Protein AF-A0A7V9I0N1-F1 (afdb_monomer_lite)

Sequence (93 aa):
MTLDVRLPSGRTALLSGRVVADDASPLADVNVSLRSAEPRLHLLHGGARADREGRFLLQDVAPGRYQLVAEEVVPVAGPRGRRQPGRTGWSEV

Structure (mmCIF, N/CA/C/O backbone):
data_AF-A0A7V9I0N1-F1
#
_entry.id   AF-A0A7V9I0N1-F1
#
loop_
_atom_site.group_PDB
_atom_site.id
_atom_site.type_symbol
_atom_site.label_atom_id
_atom_site.label_alt_id
_atom_site.label_comp_id
_atom_site.label_asym_id
_atom_site.label_entity_id
_atom_site.label_seq_id
_atom_site.pdbx_PDB_ins_code
_atom_site.Cartn_x
_atom_site.Cartn_y
_atom_site.Cartn_z
_atom_site.occupancy
_atom_site.B_iso_or_equiv
_atom_site.auth_seq_id
_atom_site.auth_comp_id
_atom_site.auth_asym_id
_atom_site.auth_atom_id
_atom_site.pdbx_PDB_model_num
ATOM 1 N N . MET A 1 1 ? -0.141 4.592 -10.086 1.00 80.88 1 MET A N 1
ATOM 2 C CA . MET A 1 1 ? -1.617 4.598 -10.235 1.00 80.88 1 MET A CA 1
ATOM 3 C C . MET A 1 1 ? -2.285 4.669 -8.866 1.00 80.88 1 MET A C 1
ATOM 5 O O . MET A 1 1 ? -1.660 4.248 -7.896 1.00 80.88 1 MET A O 1
ATOM 9 N N . THR A 1 2 ? -3.528 5.156 -8.789 1.00 84.94 2 THR A N 1
ATOM 10 C CA . THR A 1 2 ? -4.298 5.230 -7.533 1.00 84.94 2 THR A CA 1
ATOM 11 C C . THR A 1 2 ? -5.714 4.691 -7.732 1.00 84.94 2 THR A C 1
ATOM 13 O O . THR A 1 2 ? -6.313 4.944 -8.774 1.00 84.94 2 THR A O 1
ATOM 16 N N . LEU A 1 3 ? -6.248 3.974 -6.742 1.00 87.50 3 LEU A N 1
ATOM 17 C CA . LEU A 1 3 ? -7.607 3.426 -6.726 1.00 87.50 3 LEU A CA 1
ATOM 18 C C . LEU A 1 3 ? -8.273 3.676 -5.366 1.00 87.50 3 LEU A C 1
ATOM 20 O O . LEU A 1 3 ? -7.668 3.416 -4.329 1.00 87.50 3 LEU A O 1
ATOM 24 N N . ASP A 1 4 ? -9.528 4.121 -5.353 1.00 88.19 4 ASP A N 1
ATOM 25 C CA . ASP A 1 4 ? -10.302 4.265 -4.117 1.00 88.19 4 ASP A CA 1
ATOM 26 C C . ASP A 1 4 ? -10.904 2.927 -3.673 1.00 88.19 4 ASP A C 1
ATOM 28 O O . ASP A 1 4 ? -11.636 2.267 -4.411 1.00 88.19 4 ASP A O 1
ATOM 32 N N . VAL A 1 5 ? -10.627 2.545 -2.429 1.00 86.75 5 VAL A N 1
ATOM 33 C CA . VAL A 1 5 ? -11.102 1.305 -1.813 1.00 86.75 5 VAL A CA 1
ATOM 34 C C . VAL A 1 5 ? -11.867 1.642 -0.538 1.00 86.75 5 VAL A C 1
ATOM 36 O O . VAL A 1 5 ? -11.422 2.428 0.301 1.00 86.75 5 VAL A O 1
ATOM 39 N N . ARG A 1 6 ? -13.047 1.037 -0.377 1.00 88.94 6 ARG A N 1
ATOM 40 C CA . ARG A 1 6 ? -13.860 1.156 0.837 1.00 88.94 6 ARG A CA 1
ATOM 41 C C . ARG A 1 6 ? -13.969 -0.203 1.495 1.00 88.94 6 ARG A C 1
ATOM 43 O O . ARG A 1 6 ? -14.466 -1.142 0.879 1.00 88.94 6 ARG A O 1
ATOM 50 N N . LEU A 1 7 ? -13.526 -0.286 2.740 1.00 85.69 7 LEU A N 1
ATOM 51 C CA . LEU A 1 7 ? -13.609 -1.508 3.522 1.00 85.69 7 LEU A CA 1
ATOM 52 C C . LEU A 1 7 ? -14.807 -1.439 4.475 1.00 85.69 7 LEU A C 1
ATOM 54 O O . LEU A 1 7 ? -15.013 -0.401 5.113 1.00 85.69 7 LEU A O 1
ATOM 58 N N . PRO A 1 8 ? -15.617 -2.511 4.555 1.00 83.94 8 PRO A N 1
ATOM 59 C CA . PRO A 1 8 ? -16.807 -2.541 5.393 1.00 83.94 8 PRO A CA 1
ATOM 60 C C . PRO A 1 8 ? -16.442 -2.456 6.877 1.00 83.94 8 PRO A C 1
ATOM 62 O O . PRO A 1 8 ? -15.413 -2.967 7.314 1.00 83.94 8 PRO A O 1
ATOM 65 N N . SER A 1 9 ? -17.312 -1.817 7.657 1.00 75.38 9 SER A N 1
ATOM 66 C CA . SER A 1 9 ? -17.175 -1.689 9.109 1.00 75.38 9 SER A CA 1
ATOM 67 C C . SER A 1 9 ? -17.168 -3.061 9.795 1.00 75.38 9 SER A C 1
ATOM 69 O O . SER A 1 9 ? -17.981 -3.921 9.463 1.00 75.38 9 SER A O 1
ATOM 71 N N . GLY A 1 10 ? -16.272 -3.262 10.769 1.00 81.44 10 GLY A N 1
ATOM 72 C CA . GLY A 1 10 ? -16.182 -4.506 11.536 1.00 81.44 10 GLY A CA 1
ATOM 73 C C . GLY A 1 10 ? -14.744 -4.924 11.836 1.00 81.44 10 GLY A C 1
ATOM 74 O O . GLY A 1 10 ? -14.059 -4.275 12.622 1.00 81.44 10 GLY A O 1
ATOM 75 N N . ARG A 1 11 ? -14.312 -6.041 11.243 1.00 82.88 11 ARG A N 1
ATOM 76 C CA . ARG A 1 11 ? -12.974 -6.624 11.433 1.00 82.88 11 ARG A CA 1
ATOM 77 C C . ARG A 1 11 ? -11.973 -6.069 10.426 1.00 82.88 11 ARG A C 1
ATOM 79 O O . ARG A 1 11 ? -12.362 -5.496 9.411 1.00 82.88 11 ARG A O 1
ATOM 86 N N . THR A 1 12 ? -10.692 -6.287 10.700 1.00 83.88 12 THR A N 1
ATOM 87 C CA . THR A 1 12 ? -9.656 -6.088 9.693 1.00 83.88 12 THR A CA 1
ATOM 88 C C . THR A 1 12 ? -9.913 -6.973 8.473 1.00 83.88 12 THR A C 1
ATOM 90 O O . THR A 1 12 ? -10.409 -8.098 8.581 1.00 83.88 12 THR A O 1
ATOM 93 N N . ALA A 1 13 ? -9.611 -6.434 7.298 1.00 87.81 13 ALA A N 1
ATOM 94 C CA . ALA A 1 13 ? -9.769 -7.092 6.017 1.00 87.81 13 ALA A CA 1
ATOM 95 C C . ALA A 1 13 ? -8.412 -7.519 5.452 1.00 87.81 13 ALA A C 1
ATOM 97 O O . ALA A 1 13 ? -7.365 -6.944 5.757 1.00 87.81 13 ALA A O 1
ATOM 98 N N . LEU A 1 14 ? -8.464 -8.521 4.581 1.00 89.75 14 LEU A N 1
ATOM 99 C CA . LEU A 1 14 ? -7.340 -8.973 3.779 1.00 89.75 14 LEU A CA 1
ATOM 100 C C . LEU A 1 14 ? -7.554 -8.481 2.348 1.00 89.75 14 LEU A C 1
ATOM 102 O O . LEU A 1 14 ? -8.535 -8.848 1.701 1.00 89.75 14 LEU A O 1
ATOM 106 N N . LEU A 1 15 ? -6.653 -7.628 1.868 1.00 89.94 15 LEU A N 1
ATOM 107 C CA . LEU A 1 15 ? -6.702 -7.075 0.521 1.00 89.94 15 LEU A CA 1
ATOM 108 C C . LEU A 1 15 ? -5.628 -7.751 -0.325 1.00 89.94 15 LEU A C 1
ATOM 110 O O . LEU A 1 15 ? -4.436 -7.620 -0.064 1.00 89.94 15 LEU A O 1
ATOM 114 N N . SER A 1 16 ? -6.059 -8.473 -1.351 1.00 92.38 16 SER A N 1
ATOM 115 C CA . SER A 1 16 ? -5.168 -9.094 -2.326 1.00 92.38 16 SER A CA 1
ATOM 116 C C . SER A 1 16 ? -5.516 -8.617 -3.724 1.00 92.38 16 SER A C 1
ATOM 118 O O . SER A 1 16 ? -6.653 -8.231 -4.001 1.00 92.38 16 SER A O 1
ATOM 120 N N . GLY A 1 17 ? -4.526 -8.625 -4.603 1.00 92.00 17 GLY A N 1
ATOM 121 C CA . GLY A 1 17 ? -4.722 -8.223 -5.982 1.00 92.00 17 GLY A CA 1
ATOM 122 C C . GLY A 1 17 ? -3.505 -8.516 -6.834 1.00 92.00 17 GLY A C 1
ATOM 123 O O . GLY A 1 17 ? -2.518 -9.091 -6.370 1.00 92.00 17 GLY A O 1
ATOM 124 N N . ARG A 1 18 ? -3.597 -8.115 -8.099 1.00 93.50 18 ARG A N 1
ATOM 125 C CA . ARG A 1 18 ? -2.511 -8.209 -9.066 1.00 93.50 18 ARG A CA 1
ATOM 126 C C . ARG A 1 18 ? -2.324 -6.865 -9.754 1.00 93.50 18 ARG A C 1
ATOM 128 O O . ARG A 1 18 ? -3.297 -6.263 -10.196 1.00 93.50 18 ARG A O 1
ATOM 135 N N . VAL A 1 19 ? -1.078 -6.428 -9.848 1.00 91.88 19 VAL A N 1
ATOM 136 C CA . VAL A 1 19 ? -0.657 -5.282 -10.643 1.00 91.88 19 VAL A CA 1
ATOM 137 C C . VAL A 1 19 ? -0.277 -5.775 -12.033 1.00 91.88 19 VAL A C 1
ATOM 139 O O . VAL A 1 19 ? 0.528 -6.698 -12.182 1.00 91.88 19 VAL A O 1
ATOM 142 N N . VAL A 1 20 ? -0.878 -5.162 -13.044 1.00 92.75 20 VAL A N 1
ATOM 143 C CA . VAL A 1 20 ? -0.600 -5.423 -14.457 1.00 92.75 20 VAL A CA 1
ATOM 144 C C . VAL A 1 20 ? -0.347 -4.103 -15.176 1.00 92.75 20 VAL A C 1
ATOM 146 O O . VAL A 1 20 ? -0.855 -3.066 -14.745 1.00 92.75 20 VAL A O 1
ATOM 149 N N . ALA A 1 21 ? 0.445 -4.143 -16.242 1.00 89.19 21 ALA A N 1
ATOM 150 C CA . ALA A 1 21 ? 0.585 -3.040 -17.184 1.00 89.19 21 ALA A CA 1
ATOM 151 C C . ALA A 1 21 ? -0.605 -2.992 -18.162 1.00 89.19 21 ALA A C 1
ATOM 153 O O . ALA A 1 21 ? -1.468 -3.874 -18.157 1.00 89.19 21 ALA A O 1
ATOM 154 N N . ASP A 1 22 ? -0.635 -1.973 -19.024 1.00 89.62 22 ASP A N 1
ATOM 155 C CA . ASP A 1 22 ? -1.705 -1.774 -20.015 1.00 89.62 22 ASP A CA 1
ATOM 156 C C . ASP A 1 22 ? -1.805 -2.927 -21.031 1.00 89.62 22 ASP A C 1
ATOM 158 O O . ASP A 1 22 ? -2.883 -3.216 -21.546 1.00 89.62 22 ASP A O 1
ATOM 162 N N . ASP A 1 23 ? -0.698 -3.627 -21.286 1.00 92.50 23 ASP A N 1
ATOM 163 C CA . ASP A 1 23 ? -0.634 -4.826 -22.132 1.00 92.50 23 ASP A CA 1
ATOM 164 C C . ASP A 1 23 ? -0.995 -6.127 -21.383 1.00 92.50 23 ASP A C 1
ATOM 166 O O . ASP A 1 23 ? -0.811 -7.227 -21.906 1.00 92.50 23 ASP A O 1
ATOM 170 N N . ALA A 1 24 ? -1.511 -6.006 -20.156 1.00 90.19 24 ALA A N 1
ATOM 171 C CA . ALA A 1 24 ? -1.824 -7.088 -19.226 1.00 90.19 24 ALA A CA 1
ATOM 172 C C . ALA A 1 24 ? -0.615 -7.912 -18.736 1.00 90.19 24 ALA A C 1
ATOM 174 O O . ALA A 1 24 ? -0.806 -8.934 -18.064 1.00 90.19 24 ALA A O 1
ATOM 175 N N . SER A 1 25 ? 0.621 -7.478 -19.002 1.00 92.56 25 SER A N 1
ATOM 176 C CA . SER A 1 25 ? 1.808 -8.116 -18.432 1.00 92.56 25 SER A CA 1
ATOM 177 C C . SER A 1 25 ? 1.895 -7.873 -16.914 1.00 92.56 25 SER A C 1
ATOM 179 O O . SER A 1 25 ? 1.527 -6.798 -16.430 1.00 92.56 25 SER A O 1
ATOM 181 N N . PRO A 1 26 ? 2.325 -8.867 -16.114 1.00 93.00 26 PRO A N 1
ATOM 182 C CA . PRO A 1 26 ? 2.459 -8.697 -14.672 1.00 93.00 26 PRO A CA 1
ATOM 183 C C . PRO A 1 26 ? 3.618 -7.754 -14.340 1.00 93.00 26 PRO A C 1
ATOM 185 O O . PRO A 1 26 ? 4.721 -7.909 -14.862 1.00 93.00 26 PRO A O 1
ATOM 188 N N . LEU A 1 27 ? 3.381 -6.819 -13.418 1.00 91.44 27 LEU A N 1
ATOM 189 C CA . LEU A 1 27 ? 4.410 -5.893 -12.950 1.00 91.44 27 LEU A CA 1
ATOM 190 C C . LEU A 1 27 ? 4.956 -6.328 -11.591 1.00 91.44 27 LEU A C 1
ATOM 192 O O . LEU A 1 27 ? 4.268 -6.245 -10.573 1.00 91.44 27 LEU A O 1
ATOM 196 N N . ALA A 1 28 ? 6.210 -6.773 -11.592 1.00 91.69 28 ALA A N 1
ATOM 197 C CA . ALA A 1 28 ? 6.956 -7.104 -10.387 1.00 91.69 28 ALA A CA 1
ATOM 198 C C . ALA A 1 28 ? 7.556 -5.856 -9.731 1.00 91.69 28 ALA A C 1
ATOM 200 O O . ALA A 1 28 ? 7.698 -4.815 -10.368 1.00 91.69 28 ALA A O 1
ATOM 201 N N . ASP A 1 29 ? 7.942 -5.969 -8.458 1.00 88.62 29 ASP A N 1
ATOM 202 C CA . ASP A 1 29 ? 8.678 -4.923 -7.731 1.00 88.62 29 ASP A CA 1
ATOM 203 C C . ASP A 1 29 ? 7.950 -3.575 -7.585 1.00 88.62 29 ASP A C 1
ATOM 205 O O . ASP A 1 29 ? 8.532 -2.565 -7.183 1.00 88.62 29 ASP A O 1
ATOM 209 N N . VAL A 1 30 ? 6.640 -3.576 -7.815 1.00 91.56 30 VAL A N 1
ATOM 210 C CA . VAL A 1 30 ? 5.761 -2.438 -7.556 1.00 91.56 30 VAL A CA 1
ATOM 211 C C . VAL A 1 30 ? 5.456 -2.361 -6.064 1.00 91.56 30 VAL A C 1
ATOM 213 O O . VAL A 1 30 ? 5.041 -3.348 -5.452 1.00 91.56 30 VAL A O 1
ATOM 216 N N . ASN A 1 31 ? 5.636 -1.184 -5.468 1.00 92.00 31 ASN A N 1
ATOM 217 C CA . ASN A 1 31 ? 5.197 -0.913 -4.106 1.00 92.00 31 ASN A CA 1
ATOM 218 C C . ASN A 1 31 ? 3.710 -0.555 -4.117 1.00 92.00 31 ASN A C 1
ATOM 220 O O . ASN A 1 31 ? 3.299 0.429 -4.732 1.00 92.00 31 ASN A O 1
ATOM 224 N N . VAL A 1 32 ? 2.905 -1.352 -3.423 1.00 92.06 32 VAL A N 1
ATOM 225 C CA . VAL A 1 32 ? 1.473 -1.123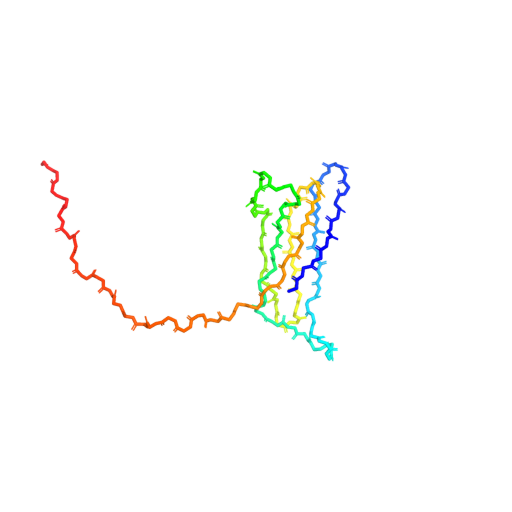 -3.246 1.00 92.06 32 VAL A CA 1
ATOM 226 C C . VAL A 1 32 ? 1.244 -0.670 -1.812 1.00 92.06 32 VAL A C 1
ATOM 228 O O . VAL A 1 32 ? 1.546 -1.405 -0.879 1.00 92.06 32 VAL A O 1
ATOM 231 N N . SER A 1 33 ? 0.710 0.532 -1.618 1.00 90.56 33 SER A N 1
ATOM 232 C CA . SER A 1 33 ? 0.483 1.127 -0.298 1.00 90.56 33 SER A CA 1
ATOM 233 C C . SER A 1 33 ? -0.954 1.599 -0.119 1.00 90.56 33 SER A C 1
ATOM 235 O O . SER A 1 33 ? -1.603 2.044 -1.065 1.00 90.56 33 SER A O 1
ATOM 237 N N . LEU A 1 34 ? -1.454 1.519 1.114 1.00 89.12 34 LEU A N 1
ATOM 238 C CA . LEU A 1 34 ? -2.759 2.056 1.494 1.00 89.12 34 LEU A CA 1
ATOM 239 C C . LEU A 1 34 ? -2.587 3.381 2.228 1.00 89.12 34 LEU A C 1
ATOM 241 O O . LEU A 1 34 ? -1.946 3.452 3.279 1.00 89.12 34 LEU A O 1
ATOM 245 N N . ARG A 1 35 ? -3.202 4.431 1.690 1.00 88.06 35 ARG A N 1
ATOM 246 C CA . ARG A 1 35 ? -3.249 5.765 2.295 1.00 88.06 35 ARG A CA 1
ATOM 247 C C . ARG A 1 35 ? -4.669 6.048 2.756 1.00 88.06 35 ARG A C 1
ATOM 249 O O . ARG A 1 35 ? -5.611 5.763 2.023 1.00 88.06 35 ARG A O 1
ATOM 256 N N . SER A 1 36 ? -4.842 6.592 3.958 1.00 82.88 36 SER A N 1
ATOM 257 C CA . SER A 1 36 ? -6.173 7.023 4.398 1.00 82.88 36 SER A CA 1
ATOM 258 C C . SER A 1 36 ? -6.718 8.096 3.455 1.00 82.88 36 SER A C 1
ATOM 260 O O . SER A 1 36 ? -5.999 9.028 3.093 1.00 82.88 36 SER A O 1
ATOM 262 N N . ALA A 1 37 ? -7.991 7.979 3.080 1.00 78.50 37 ALA A N 1
ATOM 263 C CA . ALA A 1 37 ? -8.684 9.016 2.320 1.00 78.50 37 ALA A CA 1
ATOM 264 C C . ALA A 1 37 ? -9.024 10.244 3.191 1.00 78.50 37 ALA A C 1
ATOM 266 O O . ALA A 1 37 ? -9.526 11.241 2.676 1.00 78.50 37 ALA A O 1
ATOM 267 N N . GLU A 1 38 ? -8.775 10.189 4.505 1.00 72.12 38 GLU A N 1
ATOM 268 C CA . GLU A 1 38 ? -8.931 11.330 5.405 1.00 72.12 38 GLU A CA 1
ATOM 269 C C . GLU A 1 38 ? -7.693 12.239 5.351 1.00 72.12 38 GLU A C 1
ATOM 271 O O . GLU A 1 38 ? -6.629 11.859 5.846 1.00 72.12 38 GLU A O 1
ATOM 276 N N . PRO A 1 39 ? -7.814 13.478 4.827 1.00 59.06 39 PRO A N 1
ATOM 277 C CA . PRO A 1 39 ? -6.662 14.355 4.592 1.00 59.06 39 PRO A CA 1
ATOM 278 C C . PRO A 1 39 ? -5.898 14.734 5.866 1.00 59.06 39 PRO A C 1
ATOM 280 O O . PRO A 1 39 ? -4.743 15.130 5.809 1.00 59.06 39 PRO A O 1
ATOM 283 N N . ARG A 1 40 ? -6.545 14.641 7.034 1.00 59.84 40 ARG A N 1
ATOM 284 C CA . ARG A 1 40 ? -5.935 15.001 8.323 1.00 59.84 40 ARG A CA 1
ATOM 285 C C . ARG A 1 40 ? -4.990 13.931 8.863 1.00 59.84 40 ARG A C 1
ATOM 287 O O . ARG A 1 40 ? -4.183 14.222 9.735 1.00 59.84 40 ARG A O 1
ATOM 294 N N . LEU A 1 41 ? -5.105 12.707 8.360 1.00 60.34 41 LEU A N 1
ATOM 295 C CA . LEU A 1 41 ? -4.412 11.531 8.860 1.00 60.34 41 LEU A CA 1
ATOM 296 C C . LEU A 1 41 ? -3.699 10.856 7.692 1.00 60.34 41 LEU A C 1
ATOM 298 O O . LEU A 1 41 ? -4.014 9.709 7.410 1.00 60.34 41 LEU A O 1
ATOM 302 N N . HIS A 1 42 ? -2.772 11.539 7.002 1.00 59.44 42 HIS A N 1
ATOM 303 C CA . HIS A 1 42 ? -1.914 10.981 5.930 1.00 59.44 42 HIS A CA 1
ATOM 304 C C . HIS A 1 42 ?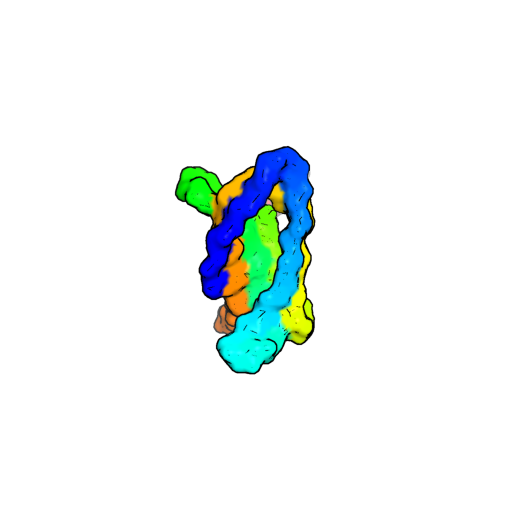 -0.997 9.824 6.408 1.00 59.44 42 HIS A C 1
ATOM 306 O O . HIS A 1 42 ? 0.197 9.774 6.134 1.00 59.44 42 HIS A O 1
ATOM 312 N N . LEU A 1 43 ? -1.553 8.888 7.160 1.00 64.38 43 LEU A N 1
ATOM 313 C CA . LEU A 1 43 ? -0.955 7.703 7.711 1.00 64.38 43 LEU A CA 1
ATOM 314 C C . LEU A 1 43 ? -0.994 6.635 6.620 1.00 64.38 43 LEU A C 1
ATOM 316 O O . LEU A 1 43 ? -2.061 6.302 6.083 1.00 64.38 43 LEU A O 1
ATOM 320 N N . LEU A 1 44 ? 0.178 6.086 6.307 1.00 66.75 44 LEU A N 1
ATOM 321 C CA . LEU A 1 44 ? 0.252 4.809 5.616 1.00 66.75 44 LEU A CA 1
ATOM 322 C C . LEU A 1 44 ? -0.294 3.729 6.550 1.00 66.75 44 LEU A C 1
ATOM 324 O O . LEU A 1 44 ? 0.196 3.561 7.662 1.00 66.75 44 LEU A O 1
ATOM 328 N N . HIS A 1 45 ? -1.288 2.988 6.074 1.00 71.62 45 HIS A N 1
ATOM 329 C CA . HIS A 1 45 ? -1.907 1.877 6.801 1.00 71.62 45 HIS A CA 1
ATOM 330 C C . HIS A 1 45 ? -1.317 0.518 6.396 1.00 71.62 45 HIS A C 1
ATOM 332 O O . HIS A 1 45 ? -1.934 -0.522 6.598 1.00 71.62 45 HIS A O 1
ATOM 338 N N . GLY A 1 46 ? -0.121 0.535 5.806 1.00 80.88 46 GLY A N 1
ATOM 339 C CA . GLY A 1 46 ? 0.588 -0.648 5.338 1.00 80.88 46 GLY A CA 1
ATOM 340 C C . GLY A 1 46 ? 0.948 -0.572 3.859 1.00 80.88 46 GLY A C 1
ATOM 341 O O . GLY A 1 46 ? 0.432 0.252 3.095 1.00 80.88 46 GLY A O 1
ATOM 342 N N . GLY A 1 47 ? 1.869 -1.446 3.471 1.00 86.19 47 GLY A N 1
ATOM 343 C CA . GLY A 1 47 ? 2.310 -1.609 2.099 1.00 86.19 47 GLY A CA 1
ATOM 344 C C . GLY A 1 47 ? 2.845 -3.015 1.858 1.00 86.19 47 GLY A C 1
ATOM 345 O O . GLY A 1 47 ? 3.298 -3.683 2.785 1.00 86.19 47 GLY A O 1
ATOM 346 N N . ALA A 1 48 ? 2.761 -3.460 0.612 1.00 90.62 48 ALA A N 1
ATOM 347 C CA . ALA A 1 48 ? 3.257 -4.741 0.147 1.00 90.62 48 ALA A CA 1
ATOM 348 C C . ALA A 1 48 ? 3.931 -4.550 -1.210 1.00 90.62 48 ALA A C 1
ATOM 350 O O . ALA A 1 48 ? 3.478 -3.766 -2.043 1.00 90.62 48 ALA A O 1
ATOM 351 N N . ARG A 1 49 ? 5.014 -5.290 -1.438 1.00 92.69 49 ARG A N 1
ATOM 352 C CA . ARG A 1 49 ? 5.681 -5.342 -2.738 1.00 92.69 49 ARG A CA 1
ATOM 353 C C . ARG A 1 49 ? 5.040 -6.439 -3.580 1.00 92.69 49 ARG A C 1
ATOM 355 O O . ARG A 1 49 ? 4.836 -7.543 -3.077 1.00 92.69 49 ARG A O 1
ATOM 362 N N . ALA A 1 50 ? 4.729 -6.126 -4.833 1.00 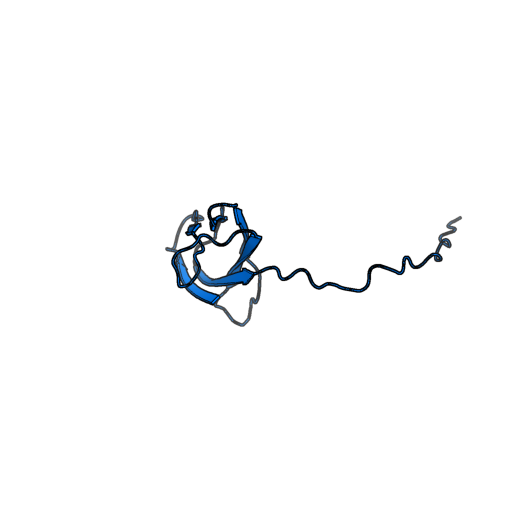92.81 50 ALA A N 1
ATOM 363 C CA . ALA A 1 50 ? 4.218 -7.101 -5.782 1.00 92.81 50 ALA A CA 1
ATOM 364 C C . ALA A 1 50 ? 5.291 -8.155 -6.119 1.00 92.81 50 ALA A C 1
ATOM 366 O O . ALA A 1 50 ? 6.461 -7.813 -6.319 1.00 92.81 50 ALA A O 1
ATOM 367 N N . ASP A 1 51 ? 4.893 -9.428 -6.166 1.00 92.25 51 ASP A N 1
ATOM 368 C CA . ASP A 1 51 ? 5.759 -10.549 -6.543 1.00 92.25 51 ASP A CA 1
ATOM 369 C C . ASP A 1 51 ? 6.065 -10.577 -8.054 1.00 92.25 51 ASP A C 1
ATOM 371 O O . ASP A 1 51 ? 5.663 -9.691 -8.809 1.00 92.25 51 ASP A O 1
ATOM 375 N N . ARG A 1 52 ? 6.797 -11.600 -8.520 1.00 92.69 52 ARG A N 1
ATOM 376 C CA . ARG A 1 52 ? 7.175 -11.736 -9.941 1.00 92.69 52 ARG A CA 1
ATOM 377 C C . ARG A 1 52 ? 5.974 -11.875 -10.872 1.00 92.69 52 ARG A C 1
ATOM 379 O O . ARG A 1 52 ? 6.066 -11.569 -12.055 1.00 92.69 52 ARG A O 1
ATOM 386 N N . GLU A 1 53 ? 4.852 -12.328 -10.339 1.00 93.62 53 GLU A N 1
ATOM 387 C CA . GLU A 1 53 ? 3.591 -12.480 -11.036 1.00 93.62 53 GLU A CA 1
ATOM 388 C C . GLU A 1 53 ? 2.655 -11.283 -10.804 1.00 93.62 53 GLU A C 1
ATOM 390 O O . GLU A 1 53 ? 1.466 -11.368 -11.139 1.00 93.62 53 GLU A O 1
ATOM 395 N N . GLY A 1 54 ? 3.174 -10.191 -10.235 1.00 92.69 54 GLY A N 1
ATOM 396 C CA . GLY A 1 54 ? 2.476 -8.947 -9.938 1.00 92.69 54 GLY A CA 1
ATOM 397 C C . GLY A 1 54 ? 1.496 -9.035 -8.771 1.00 92.69 54 GLY A C 1
ATOM 398 O O . GLY A 1 54 ? 0.710 -8.111 -8.573 1.00 92.69 54 GLY A O 1
ATOM 399 N N . ARG A 1 55 ? 1.465 -10.131 -8.010 1.00 95.31 55 ARG A N 1
ATOM 400 C CA . ARG A 1 55 ? 0.503 -10.316 -6.917 1.00 95.31 55 ARG A CA 1
ATOM 401 C C . ARG A 1 55 ? 0.976 -9.628 -5.648 1.00 95.31 55 ARG A C 1
ATOM 403 O O . ARG A 1 55 ? 2.160 -9.636 -5.329 1.00 95.31 55 ARG A O 1
ATOM 410 N N . PHE A 1 56 ? 0.036 -9.075 -4.894 1.00 93.62 56 PHE A N 1
ATOM 411 C CA . PHE A 1 56 ? 0.300 -8.468 -3.593 1.00 93.62 56 PHE A CA 1
ATOM 412 C C . PHE A 1 56 ? -0.733 -8.919 -2.559 1.00 93.62 56 PHE A C 1
ATOM 414 O O . PHE A 1 56 ? -1.856 -9.307 -2.897 1.00 93.62 56 PHE A O 1
ATOM 421 N N . LEU A 1 57 ? -0.343 -8.831 -1.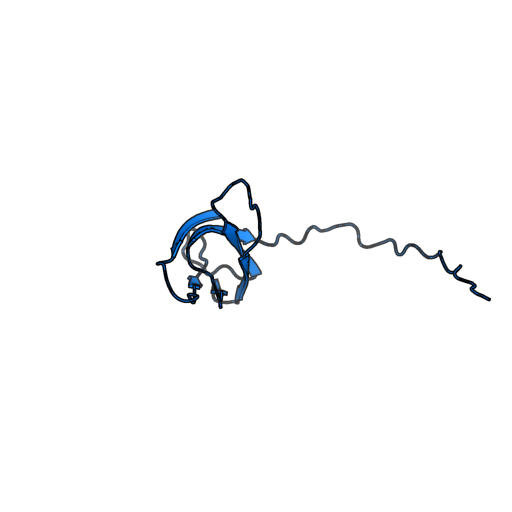288 1.00 93.31 57 LEU A N 1
ATOM 422 C CA . LEU A 1 57 ? -1.186 -9.156 -0.148 1.00 93.31 57 LEU A CA 1
ATOM 4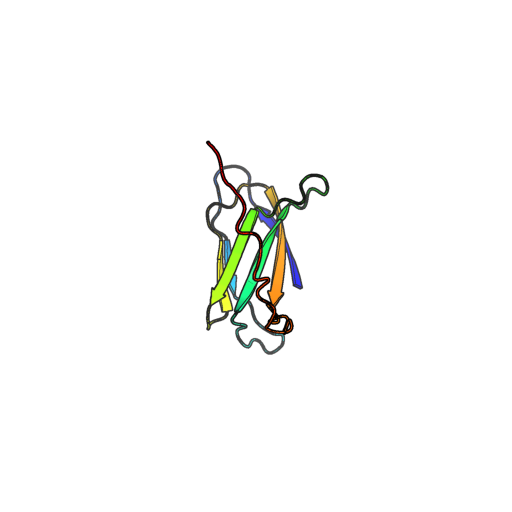23 C C . LEU A 1 57 ? -0.968 -8.140 0.974 1.00 93.31 57 LEU A C 1
ATOM 425 O O . LEU A 1 57 ? 0.136 -8.009 1.494 1.00 93.31 57 LEU A O 1
ATOM 429 N N . LEU A 1 58 ? -2.040 -7.462 1.364 1.00 90.69 58 LEU A N 1
ATOM 430 C CA . LEU A 1 58 ? -2.105 -6.564 2.508 1.00 90.69 58 LEU A CA 1
ATOM 431 C C . LEU A 1 58 ? -3.012 -7.204 3.557 1.00 90.69 58 LEU A C 1
ATOM 433 O O . LEU A 1 58 ? -4.180 -7.497 3.294 1.00 90.69 58 LEU A O 1
ATOM 437 N N . GLN A 1 59 ? -2.447 -7.460 4.730 1.00 89.81 59 GLN A N 1
ATOM 438 C CA . GLN A 1 59 ? -3.140 -8.077 5.857 1.00 89.81 59 GLN A CA 1
ATOM 439 C C . GLN A 1 59 ? -3.515 -7.006 6.881 1.00 89.81 59 GLN A C 1
ATOM 441 O O . GLN A 1 59 ? -2.976 -5.901 6.855 1.00 89.81 59 GLN A O 1
ATOM 446 N N . ASP A 1 60 ? -4.446 -7.348 7.768 1.00 87.12 60 ASP A N 1
ATOM 447 C CA . ASP A 1 60 ? -4.844 -6.519 8.906 1.00 87.12 60 ASP A CA 1
ATOM 448 C C . ASP A 1 60 ? -5.297 -5.092 8.555 1.00 87.12 60 ASP A C 1
ATOM 450 O O . ASP A 1 60 ? -5.124 -4.149 9.329 1.00 87.12 60 ASP A O 1
ATOM 454 N N . VAL A 1 61 ? -5.936 -4.919 7.395 1.00 87.12 61 VAL A N 1
ATOM 455 C CA . VAL A 1 61 ? -6.386 -3.599 6.954 1.00 87.12 61 VAL A CA 1
ATOM 456 C C . VAL A 1 61 ? -7.640 -3.204 7.722 1.00 87.12 61 VAL A C 1
ATOM 458 O O . VAL A 1 61 ? -8.694 -3.821 7.567 1.00 87.12 61 VAL A O 1
ATOM 461 N N . ALA A 1 62 ? -7.541 -2.175 8.557 1.00 86.88 62 ALA A N 1
ATOM 462 C CA . ALA A 1 62 ? -8.681 -1.679 9.315 1.00 86.88 62 ALA A CA 1
ATOM 463 C C . ALA A 1 62 ? -9.831 -1.224 8.388 1.00 86.88 62 ALA A C 1
ATOM 465 O O . ALA A 1 62 ? -9.591 -0.791 7.260 1.00 86.88 62 ALA A O 1
ATOM 466 N N . PRO A 1 63 ? -11.091 -1.299 8.843 1.00 87.31 63 PRO A N 1
ATOM 467 C CA . PRO A 1 63 ? -12.210 -0.690 8.139 1.00 87.31 63 PRO A CA 1
ATOM 468 C C . PRO A 1 63 ? -12.006 0.806 7.904 1.00 87.31 63 PRO A C 1
ATOM 470 O O . PRO A 1 63 ? -11.554 1.525 8.791 1.00 87.31 63 PRO A O 1
ATOM 473 N N . GLY A 1 64 ? -12.408 1.294 6.733 1.00 88.12 64 GLY A N 1
ATOM 474 C CA . GLY A 1 64 ? -12.235 2.701 6.396 1.00 88.12 64 GLY A CA 1
ATOM 475 C C . GLY A 1 64 ? -12.281 2.983 4.903 1.00 88.12 64 GLY A C 1
ATOM 476 O O . GLY A 1 64 ? -12.569 2.112 4.077 1.00 88.12 64 GLY A O 1
ATOM 477 N N . ARG A 1 65 ? -12.009 4.242 4.561 1.00 88.38 65 ARG A N 1
ATOM 478 C CA . ARG A 1 65 ? -11.847 4.697 3.179 1.00 88.38 65 ARG A CA 1
ATOM 479 C C . ARG A 1 65 ? -10.370 4.922 2.914 1.00 88.38 65 ARG A C 1
ATOM 481 O O . ARG A 1 65 ? -9.733 5.697 3.624 1.00 88.38 65 ARG A O 1
ATOM 488 N N . TYR A 1 66 ? -9.862 4.278 1.877 1.00 89.19 66 TYR A N 1
ATOM 489 C CA . TYR A 1 66 ? -8.454 4.313 1.531 1.00 89.19 66 TYR A CA 1
ATOM 490 C C . TYR A 1 66 ? -8.263 4.616 0.055 1.00 89.19 66 TYR A C 1
ATOM 492 O O . TYR A 1 66 ? -9.079 4.246 -0.784 1.00 89.19 66 TYR A O 1
ATOM 500 N N . GLN A 1 67 ? -7.133 5.238 -0.246 1.00 90.38 67 GLN A N 1
ATOM 501 C CA . GLN A 1 67 ? -6.547 5.267 -1.570 1.00 90.38 67 GLN A CA 1
ATOM 502 C C . GLN A 1 67 ? -5.430 4.230 -1.626 1.00 90.38 67 GLN A C 1
ATOM 504 O O . GLN A 1 67 ? -4.442 4.313 -0.893 1.00 90.38 67 GLN A O 1
ATOM 509 N N . LEU A 1 68 ? -5.603 3.242 -2.493 1.00 89.94 68 LEU A N 1
ATOM 510 C CA . LEU A 1 68 ? -4.576 2.283 -2.851 1.00 89.94 68 LEU A CA 1
ATOM 511 C C . LEU A 1 68 ? -3.666 2.928 -3.891 1.00 89.94 68 LEU A C 1
ATOM 513 O O . LEU A 1 68 ? -4.122 3.279 -4.975 1.00 89.94 68 LEU A O 1
ATOM 517 N N . VAL A 1 69 ? -2.390 3.084 -3.565 1.00 90.62 69 VAL A N 1
ATOM 518 C CA . VAL A 1 69 ? -1.382 3.665 -4.451 1.00 90.62 69 VAL A CA 1
ATOM 519 C C . VAL A 1 69 ? -0.415 2.569 -4.853 1.00 90.62 69 VAL A C 1
ATOM 521 O O . VAL A 1 69 ? 0.187 1.933 -3.993 1.00 90.62 69 VAL A O 1
ATOM 524 N N . ALA A 1 70 ? -0.260 2.364 -6.155 1.00 90.62 70 ALA A N 1
ATOM 525 C CA . ALA A 1 70 ? 0.758 1.486 -6.708 1.00 90.62 70 ALA A CA 1
ATOM 526 C C . ALA A 1 70 ? 1.780 2.329 -7.467 1.00 90.62 70 ALA A C 1
ATOM 528 O O . ALA A 1 70 ? 1.440 3.030 -8.430 1.00 90.62 70 ALA A O 1
ATOM 529 N N . GLU A 1 71 ? 3.017 2.277 -7.000 1.00 88.69 71 GLU A N 1
ATOM 530 C CA . GLU A 1 71 ? 4.150 3.004 -7.551 1.00 88.69 71 GLU A CA 1
ATOM 531 C C . GLU A 1 71 ? 5.272 2.014 -7.846 1.00 88.69 71 GLU A C 1
ATOM 533 O O . GLU A 1 71 ? 5.652 1.202 -7.000 1.00 88.69 71 GLU A O 1
ATOM 538 N N . GLU A 1 72 ? 5.773 2.039 -9.077 1.00 81.88 72 GLU A N 1
ATOM 539 C CA . GLU A 1 72 ? 6.989 1.310 -9.401 1.00 81.88 72 GLU A CA 1
ATOM 540 C C . GLU A 1 72 ? 8.113 1.892 -8.546 1.00 81.88 72 GLU A C 1
ATOM 542 O O . GLU A 1 72 ? 8.329 3.109 -8.531 1.00 81.88 72 GLU A O 1
ATOM 547 N N . VAL A 1 73 ? 8.816 1.035 -7.803 1.00 68.44 73 VAL A N 1
ATOM 548 C CA . VAL A 1 73 ? 10.018 1.470 -7.096 1.00 68.44 73 VAL A CA 1
ATOM 549 C C . VAL A 1 73 ? 11.097 1.635 -8.149 1.00 68.44 73 VAL A C 1
ATOM 551 O O . VAL A 1 73 ? 11.914 0.743 -8.355 1.00 68.44 73 VAL A O 1
ATOM 554 N N . VAL A 1 74 ? 11.102 2.781 -8.827 1.00 62.66 74 VAL A N 1
ATOM 555 C CA . VAL A 1 74 ? 12.240 3.174 -9.648 1.00 62.66 74 VAL A CA 1
ATOM 556 C C . VAL A 1 74 ? 13.407 3.287 -8.674 1.00 62.66 74 VAL A C 1
ATOM 558 O O . VAL A 1 74 ? 13.347 4.125 -7.765 1.00 62.66 74 VAL A O 1
ATOM 561 N N . PRO A 1 75 ? 14.450 2.441 -8.777 1.00 56.75 75 PRO A N 1
ATOM 562 C CA . PRO A 1 75 ? 15.608 2.590 -7.925 1.00 56.75 75 PRO A CA 1
ATOM 563 C C . PRO A 1 75 ? 16.151 3.978 -8.216 1.00 56.75 75 PRO A C 1
ATOM 565 O O . PRO A 1 75 ? 16.647 4.239 -9.313 1.00 56.75 75 PRO A O 1
ATOM 568 N N . VAL A 1 76 ? 16.025 4.892 -7.257 1.00 59.72 76 VAL A N 1
ATOM 569 C CA . VAL A 1 76 ? 16.721 6.163 -7.367 1.00 59.72 76 VAL A CA 1
ATOM 570 C C . VAL A 1 76 ? 18.188 5.769 -7.395 1.00 59.72 76 VAL A C 1
ATOM 572 O O . VAL A 1 76 ? 18.729 5.302 -6.390 1.00 59.72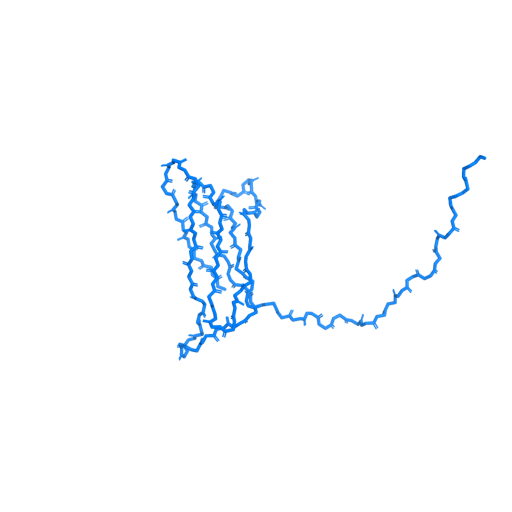 76 VAL A O 1
ATOM 575 N N . ALA A 1 77 ? 18.821 5.884 -8.562 1.00 60.00 77 ALA A N 1
ATOM 576 C CA . ALA A 1 77 ? 20.261 5.785 -8.706 1.00 60.00 77 ALA A CA 1
ATOM 577 C C . ALA A 1 77 ? 20.868 7.012 -8.014 1.00 60.00 77 ALA A C 1
ATOM 579 O O . ALA A 1 77 ? 21.363 7.939 -8.645 1.00 60.00 77 ALA A O 1
ATOM 580 N N . GLY A 1 78 ? 20.761 7.057 -6.686 1.00 51.97 78 GLY A N 1
ATOM 581 C CA . GLY A 1 78 ? 21.503 7.993 -5.872 1.00 51.97 78 GLY A CA 1
ATOM 582 C C . GLY A 1 78 ? 22.985 7.660 -6.026 1.00 51.97 78 GLY A C 1
ATOM 583 O O . GLY A 1 78 ? 23.336 6.475 -6.116 1.00 51.97 78 GLY A O 1
ATOM 584 N N . PRO A 1 79 ? 23.877 8.661 -6.076 1.00 51.97 79 PRO A N 1
ATOM 585 C CA . PRO A 1 79 ? 25.302 8.391 -6.098 1.00 51.97 79 PRO A CA 1
ATOM 586 C C . PRO A 1 79 ? 25.661 7.516 -4.892 1.00 51.97 79 PRO A C 1
ATOM 588 O O . PRO A 1 79 ? 25.469 7.890 -3.734 1.00 51.97 79 PRO A O 1
ATOM 591 N N . ARG A 1 80 ? 26.170 6.311 -5.167 1.00 59.50 80 ARG A N 1
ATOM 592 C CA . ARG A 1 80 ? 26.825 5.486 -4.152 1.00 59.50 80 ARG A CA 1
ATOM 593 C C . ARG A 1 80 ? 28.062 6.247 -3.672 1.00 59.50 80 ARG A C 1
ATOM 595 O O . ARG A 1 80 ? 28.979 6.486 -4.449 1.00 59.50 80 ARG A O 1
ATOM 602 N N . GLY A 1 81 ? 28.091 6.582 -2.385 1.00 53.69 81 GLY A N 1
ATOM 603 C CA . GLY A 1 81 ? 29.211 7.250 -1.718 1.00 53.69 81 GLY A CA 1
ATOM 604 C C . GLY A 1 81 ? 28.833 8.680 -1.336 1.00 53.69 81 GLY A C 1
ATOM 605 O O . GLY A 1 81 ? 28.567 9.513 -2.186 1.00 53.69 81 GLY A O 1
ATOM 606 N N . ARG A 1 82 ? 28.810 9.039 -0.057 1.00 50.28 82 ARG A N 1
ATOM 607 C CA . ARG A 1 82 ? 29.926 8.870 0.870 1.00 50.28 82 ARG A CA 1
ATOM 608 C C . ARG A 1 82 ? 29.432 8.415 2.238 1.00 50.28 82 ARG A C 1
ATOM 610 O O . ARG A 1 82 ? 28.612 9.073 2.867 1.00 50.28 82 ARG A O 1
ATOM 617 N N . ARG A 1 83 ? 30.032 7.324 2.724 1.00 48.91 83 ARG A N 1
ATOM 618 C CA . ARG A 1 83 ? 30.283 7.148 4.156 1.00 48.91 83 ARG A CA 1
ATOM 619 C C . ARG A 1 83 ? 30.808 8.484 4.674 1.00 48.91 83 ARG A C 1
ATOM 621 O O . ARG A 1 83 ? 31.751 9.010 4.093 1.00 48.91 83 ARG A O 1
ATOM 628 N N . GLN A 1 84 ? 30.205 9.025 5.717 1.00 46.75 84 GLN A N 1
ATOM 629 C CA . GLN A 1 84 ? 30.831 10.059 6.522 1.00 46.75 84 GLN A CA 1
ATOM 630 C C . GLN A 1 84 ? 31.668 9.300 7.564 1.00 46.75 84 GLN A C 1
ATOM 632 O O . GLN A 1 84 ? 31.083 8.681 8.453 1.00 46.75 84 GLN A O 1
ATOM 637 N N . PRO A 1 85 ? 33.007 9.214 7.442 1.00 47.41 85 PRO A N 1
ATOM 638 C CA . PRO A 1 85 ? 33.821 8.808 8.567 1.00 47.41 85 PRO A CA 1
ATOM 639 C C . PRO A 1 85 ? 33.980 10.035 9.461 1.00 47.41 85 PRO A C 1
ATOM 641 O O . PRO A 1 85 ? 34.443 11.082 9.014 1.00 47.41 85 PRO A O 1
ATOM 644 N N . GLY A 1 86 ? 33.595 9.896 10.722 1.00 53.91 86 GLY A N 1
ATOM 645 C CA . GLY A 1 86 ? 33.913 10.882 11.745 1.00 53.91 86 GLY A CA 1
ATOM 646 C C . GLY A 1 86 ? 32.683 11.403 12.458 1.00 53.91 86 GLY A C 1
ATOM 647 O O . GLY A 1 86 ? 32.117 12.407 12.052 1.00 53.91 86 GLY A O 1
ATOM 648 N N . ARG A 1 87 ? 32.325 10.709 13.540 1.00 47.50 87 ARG A N 1
ATOM 649 C CA . ARG A 1 87 ? 31.952 11.272 14.848 1.00 47.50 87 ARG A CA 1
ATOM 650 C C . ARG A 1 87 ? 32.057 10.147 15.888 1.00 47.50 87 ARG A C 1
ATOM 652 O O . ARG A 1 87 ? 31.078 9.724 16.487 1.00 47.50 87 ARG A O 1
ATOM 659 N N . THR A 1 88 ? 33.268 9.619 16.068 1.00 57.97 88 THR A N 1
ATOM 660 C CA . THR A 1 88 ? 33.664 8.991 17.335 1.00 57.97 88 THR A CA 1
ATOM 661 C C . THR A 1 88 ? 33.964 10.118 18.309 1.00 57.97 88 THR A C 1
ATOM 663 O O . THR A 1 88 ? 34.895 10.890 18.095 1.00 57.97 88 THR A O 1
ATOM 666 N N . GLY A 1 89 ? 33.127 10.241 19.330 1.00 52.31 89 GLY A N 1
ATOM 667 C CA . GLY A 1 89 ? 33.251 11.258 20.363 1.00 52.31 89 GLY A CA 1
ATOM 668 C C . GLY A 1 89 ? 32.042 11.247 21.286 1.00 52.31 89 GLY A C 1
ATOM 669 O O . GLY A 1 89 ? 31.366 12.261 21.403 1.00 52.31 89 GLY A O 1
ATOM 670 N N . TRP A 1 90 ? 31.757 10.092 21.887 1.00 46.31 90 TRP A N 1
ATOM 671 C CA . TRP A 1 90 ? 31.010 10.016 23.139 1.00 46.31 90 TRP A CA 1
ATOM 672 C C . TRP A 1 90 ? 31.948 9.354 24.141 1.00 46.31 90 TRP A C 1
ATOM 674 O O . TRP A 1 90 ? 32.091 8.134 24.159 1.00 46.31 90 TRP A O 1
ATOM 684 N N . SER A 1 91 ? 32.669 10.192 24.878 1.00 53.47 91 SER A N 1
ATOM 685 C CA . SER A 1 91 ? 33.301 9.808 26.131 1.00 53.47 91 SER A CA 1
ATOM 686 C C . SER A 1 91 ? 32.356 10.284 27.223 1.00 53.47 91 SER A C 1
ATOM 688 O O . SER A 1 91 ? 32.196 11.490 27.397 1.00 53.47 91 SER A O 1
ATOM 690 N N . GLU A 1 92 ? 31.724 9.355 27.928 1.00 46.16 92 GLU A N 1
ATOM 691 C CA . GLU A 1 92 ? 31.139 9.629 29.234 1.00 46.16 92 GLU A CA 1
ATOM 692 C C . GLU A 1 92 ? 31.914 8.817 30.273 1.00 46.16 92 GLU A C 1
ATOM 694 O O . GLU A 1 92 ? 31.937 7.591 30.202 1.00 46.16 92 GLU A O 1
ATOM 699 N N . VAL A 1 93 ? 32.557 9.596 31.153 1.00 55.97 93 VAL A N 1
ATOM 700 C CA . VAL A 1 93 ? 32.934 9.373 32.563 1.00 55.97 93 VAL A CA 1
ATOM 701 C C . VAL A 1 93 ? 33.796 8.159 32.904 1.00 55.97 93 VAL A C 1
ATOM 703 O O . VAL A 1 93 ? 33.293 7.018 32.918 1.00 55.97 93 VAL A O 1
#

pLDDT: mean 78.85, std 15.79, range [46.16, 95.31]

Radius of gyration: 18.9 Å; chains: 1; bounding box: 51×28×55 Å

Secondary structure (DSSP, 8-state):
-EEEEEEPSSS-EEEEEE-B-TTS-B--SEEEEEEES-TT---EEEEEE--TTSEEEEEEE-SEEEEEEEEE-----PPP-------------

Foldseek 3Di:
DKDKDFFDADFFDKDKDFDADPVRQGDFQKKKWKAAPPPVPRDTQDIFGQHPRRMTIDTRHHGHMIMIDIGRPPPPPDPDDDDDPDDPDDDDD